Protein AF-A0A958SVN5-F1 (afdb_monomer)

Solvent-accessible surface area (backbone atoms only — not comparable to full-atom values): 4650 Å² total; per-residue (Å²): 129,69,69,64,54,56,53,52,50,52,51,50,57,52,53,58,65,73,62,61,78,54,66,39,80,32,87,51,57,66,61,37,41,45,30,19,28,20,24,83,89,64,50,80,47,55,72,52,44,89,64,23,26,28,63,44,54,79,83,70,34,49,22,31,39,82,53,47,73,80,63,88,67,82,87,62,90,86,109

pLDDT: mean 87.47, std 14.09, range [54.78, 98.12]

Mean predicted aligned error: 7.96 Å

Foldseek 3Di:
DVVVVVVVVVVVVVVVVVVPQDKDFAPDQVVQVCQQQAALVGDGHHQPDPRGLACSDHPPRIGGCVSCVPNPDDDVPVD

Sequence (79 aa):
MKGKRHILSLVILFSIAFLQAQNTAIPDANFENYLETHAQDGSVVAIGDASSMGDGMANNGLVFTSRISNVMLLNVNNL

Structure (mmCIF, N/CA/C/O backbone):
data_AF-A0A958SVN5-F1
#
_entry.id   AF-A0A958SVN5-F1
#
loop_
_atom_site.group_PDB
_atom_site.id
_atom_site.type_symbol
_atom_site.label_atom_id
_atom_site.label_alt_id
_atom_site.label_comp_id
_atom_site.label_asym_id
_atom_site.label_entity_id
_atom_site.label_seq_id
_atom_site.pdbx_PDB_ins_code
_atom_site.Cartn_x
_atom_site.Cartn_y
_atom_site.Cartn_z
_atom_site.occupancy
_atom_site.B_iso_or_equiv
_atom_site.auth_seq_id
_atom_site.auth_comp_id
_atom_site.auth_asym_id
_atom_site.auth_atom_id
_atom_site.pdbx_PDB_model_num
ATOM 1 N N . MET A 1 1 ? 2.231 41.684 19.104 1.00 60.34 1 MET A N 1
ATOM 2 C CA . MET A 1 1 ? 2.637 40.595 18.178 1.00 60.34 1 MET A CA 1
ATOM 3 C C . MET A 1 1 ? 2.835 39.215 18.847 1.00 60.34 1 MET A C 1
ATOM 5 O O . MET A 1 1 ? 3.340 38.316 18.189 1.00 60.34 1 MET A O 1
ATOM 9 N N . LYS A 1 2 ? 2.409 38.991 20.109 1.00 57.50 2 LYS A N 1
ATOM 10 C CA . LYS A 1 2 ? 2.549 37.687 20.803 1.00 57.50 2 LYS A CA 1
ATOM 11 C C . LYS A 1 2 ? 1.425 36.679 20.477 1.00 57.50 2 LYS A C 1
ATOM 13 O O . LYS A 1 2 ? 1.719 35.516 20.246 1.00 57.50 2 LYS A O 1
ATOM 18 N N . GLY A 1 3 ? 0.171 37.123 20.328 1.00 58.66 3 GLY A N 1
ATOM 19 C CA . GLY A 1 3 ? -0.973 36.229 20.044 1.00 58.66 3 GLY A CA 1
ATOM 20 C C . GLY A 1 3 ? -0.966 35.551 18.663 1.00 58.66 3 GLY A C 1
ATOM 21 O O . GLY A 1 3 ? -1.407 34.416 18.535 1.00 58.66 3 GLY A O 1
ATOM 22 N N . LYS A 1 4 ? -0.388 36.192 17.635 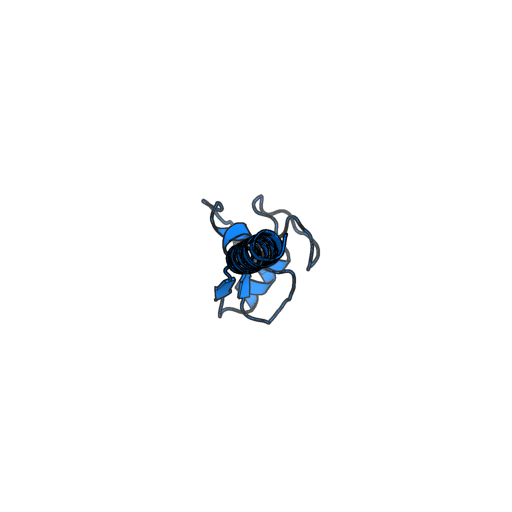1.00 57.44 4 LYS A N 1
ATOM 23 C CA . LYS A 1 4 ? -0.321 35.631 16.268 1.00 57.44 4 LYS A CA 1
ATOM 24 C C . LYS A 1 4 ? 0.604 34.409 16.158 1.00 57.44 4 LYS A C 1
ATOM 26 O O . LYS A 1 4 ? 0.372 33.557 15.311 1.00 57.44 4 LYS A O 1
ATOM 31 N N . ARG A 1 5 ? 1.624 34.307 17.022 1.00 61.56 5 ARG A N 1
ATOM 32 C CA . ARG A 1 5 ? 2.564 33.173 17.042 1.00 61.56 5 ARG A CA 1
ATOM 33 C C . ARG A 1 5 ? 1.910 31.904 17.584 1.00 61.56 5 ARG A C 1
ATOM 35 O O . ARG A 1 5 ? 2.088 30.850 16.997 1.00 61.56 5 ARG A O 1
ATOM 42 N N . HIS A 1 6 ? 1.094 32.023 18.630 1.00 65.38 6 HIS A N 1
ATOM 43 C CA . HIS A 1 6 ? 0.363 30.885 19.192 1.00 65.38 6 HIS A CA 1
ATOM 44 C C . HIS A 1 6 ? -0.729 30.369 18.250 1.00 65.38 6 HIS A C 1
ATOM 46 O O . HIS A 1 6 ? -0.886 29.162 18.125 1.00 65.38 6 HIS A O 1
ATOM 52 N N . ILE A 1 7 ? -1.421 31.265 17.535 1.00 74.69 7 ILE A N 1
ATOM 53 C CA . ILE A 1 7 ? -2.400 30.880 16.504 1.00 74.69 7 ILE A CA 1
ATOM 54 C C . ILE A 1 7 ? -1.708 30.147 15.349 1.00 74.69 7 ILE A C 1
ATOM 56 O O . ILE A 1 7 ? -2.183 29.101 14.930 1.00 74.69 7 ILE A O 1
ATOM 60 N N . LEU A 1 8 ? -0.560 30.642 14.873 1.00 73.38 8 LEU A N 1
ATOM 61 C CA . LEU A 1 8 ? 0.203 29.967 13.820 1.00 73.38 8 LEU A CA 1
ATOM 62 C C . LEU A 1 8 ? 0.696 28.582 14.270 1.00 73.38 8 LEU A C 1
ATOM 64 O O . LEU A 1 8 ? 0.577 27.622 13.517 1.00 73.38 8 LEU A O 1
ATOM 68 N N . SER A 1 9 ? 1.188 28.454 15.506 1.00 74.38 9 SER A N 1
ATOM 69 C CA . SER A 1 9 ? 1.574 27.157 16.075 1.00 74.38 9 SER A CA 1
ATOM 70 C C . SER A 1 9 ? 0.390 26.194 16.200 1.00 74.38 9 SER A C 1
ATOM 72 O O . SER A 1 9 ? 0.541 25.025 15.866 1.00 74.38 9 SER A O 1
ATOM 74 N N . LEU A 1 10 ? -0.788 26.671 16.617 1.00 73.69 10 LEU A N 1
ATOM 75 C CA . LEU A 1 10 ? -2.024 25.878 16.682 1.00 73.69 10 LEU A CA 1
ATOM 76 C C . LEU A 1 10 ? -2.494 25.417 15.298 1.00 73.69 10 LEU A C 1
ATOM 78 O O . LEU A 1 10 ? -2.888 24.267 15.151 1.00 73.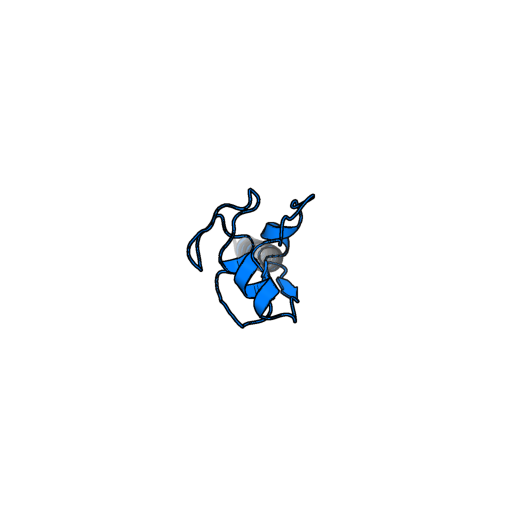69 10 LEU A O 1
ATOM 82 N N . VAL A 1 11 ? -2.402 26.277 14.280 1.00 77.69 11 VAL A N 1
ATOM 83 C CA . VAL A 1 11 ? -2.722 25.912 12.892 1.00 77.69 11 VAL A CA 1
ATOM 84 C C . VAL A 1 11 ? -1.747 24.858 12.369 1.00 77.69 11 VAL A C 1
ATOM 86 O O . VAL A 1 11 ? -2.183 23.887 11.768 1.00 77.69 11 VAL A O 1
ATOM 89 N N . ILE A 1 12 ? -0.445 24.985 12.646 1.00 74.62 12 ILE A N 1
ATOM 90 C CA . ILE A 1 12 ? 0.552 23.980 12.241 1.00 74.62 12 ILE A CA 1
ATOM 91 C C . ILE A 1 12 ? 0.300 22.638 12.947 1.00 74.62 12 ILE A C 1
ATOM 93 O O . ILE A 1 12 ? 0.289 21.610 12.280 1.00 74.62 12 ILE A O 1
ATOM 97 N N . LEU A 1 13 ? 0.041 22.643 14.262 1.00 67.06 13 LEU A N 1
ATOM 98 C CA . LEU A 1 13 ? -0.288 21.445 15.052 1.00 67.06 13 LEU A CA 1
ATOM 99 C C . LEU A 1 13 ? -1.590 20.765 14.594 1.00 67.06 13 LEU A C 1
ATOM 101 O O . LEU A 1 13 ? -1.677 19.540 14.588 1.00 67.06 13 LEU A O 1
ATOM 105 N N . PHE A 1 14 ? -2.588 21.544 14.178 1.00 67.06 14 PHE A N 1
ATOM 106 C CA . PHE A 1 14 ? -3.835 21.018 13.625 1.00 67.06 14 PHE A CA 1
ATOM 107 C C . PHE A 1 14 ? -3.639 20.442 12.214 1.00 67.06 14 PHE A C 1
ATOM 109 O O . PHE A 1 14 ? -4.147 19.366 11.914 1.00 67.06 14 PHE A O 1
ATOM 116 N N . SER A 1 15 ? -2.836 21.094 11.367 1.00 65.06 15 SER A N 1
ATOM 117 C CA . SER A 1 15 ? -2.522 20.606 10.018 1.00 65.06 15 SER A CA 1
ATOM 118 C C . SER A 1 15 ? -1.710 19.308 10.024 1.00 65.06 15 SER A C 1
ATOM 120 O O . SER A 1 15 ? -1.992 18.423 9.224 1.00 65.06 15 SER A O 1
ATOM 122 N N . ILE A 1 16 ? -0.740 19.146 10.934 1.00 62.84 16 ILE A N 1
ATOM 123 C CA . ILE A 1 16 ? 0.020 17.884 11.044 1.00 62.84 16 ILE A CA 1
ATOM 124 C C . ILE A 1 16 ? -0.837 16.721 11.567 1.00 62.84 16 ILE A C 1
ATOM 126 O O . ILE A 1 16 ? -0.572 15.577 11.216 1.00 62.84 16 ILE A O 1
ATOM 130 N N . ALA A 1 17 ? -1.884 16.994 12.357 1.00 61.66 17 ALA A N 1
ATOM 131 C CA . ALA A 1 17 ? -2.810 15.966 12.837 1.00 61.66 17 ALA A CA 1
ATOM 132 C C . ALA A 1 17 ? -3.723 15.425 11.719 1.00 61.66 17 ALA A C 1
ATOM 134 O O . ALA A 1 17 ? -4.111 14.262 11.753 1.00 61.66 17 ALA A O 1
ATOM 135 N N . PHE A 1 18 ? -4.016 16.238 10.697 1.00 56.41 18 PHE A N 1
ATOM 136 C CA . PHE A 1 18 ? -4.736 15.808 9.490 1.00 56.41 18 PHE A CA 1
ATOM 137 C C . PHE A 1 18 ? -3.847 15.097 8.457 1.00 56.41 18 PHE A C 1
ATOM 139 O O . PHE A 1 18 ? -4.370 14.525 7.504 1.00 56.41 18 PHE A O 1
ATOM 146 N N . LEU A 1 19 ? -2.521 15.113 8.636 1.00 54.78 19 LEU A N 1
ATOM 147 C CA . LEU A 1 19 ? -1.562 14.437 7.756 1.00 54.78 19 LEU A CA 1
ATOM 148 C C . LEU A 1 19 ? -1.251 12.993 8.172 1.00 54.78 19 LEU A C 1
ATOM 150 O O . LEU A 1 19 ? -0.418 12.350 7.535 1.00 54.78 19 LEU A O 1
ATOM 154 N N . GLN A 1 20 ? -1.881 12.466 9.226 1.00 61.00 20 GLN A N 1
ATOM 155 C CA . GLN A 1 20 ? -1.710 11.057 9.565 1.00 61.00 20 GLN A CA 1
ATOM 156 C C . GLN A 1 20 ? -2.346 10.211 8.459 1.00 61.00 20 GLN A C 1
ATOM 158 O O . GLN A 1 20 ? -3.569 10.190 8.313 1.00 61.00 20 GLN A O 1
ATOM 163 N N . ALA A 1 21 ? -1.511 9.540 7.661 1.00 65.31 21 ALA A N 1
ATOM 164 C CA . ALA A 1 21 ? -1.976 8.512 6.745 1.00 65.31 21 ALA A CA 1
ATOM 165 C C . ALA A 1 21 ? -2.773 7.492 7.568 1.00 65.31 21 ALA A C 1
ATOM 167 O O . ALA A 1 21 ? -2.261 6.922 8.530 1.00 65.31 21 ALA A O 1
ATOM 168 N N . GLN A 1 22 ? -4.059 7.336 7.255 1.00 87.06 22 GLN A N 1
ATOM 169 C CA . GLN A 1 22 ? -4.824 6.228 7.806 1.00 87.06 22 GLN A CA 1
ATOM 170 C C . GLN A 1 22 ? -4.292 4.941 7.186 1.00 87.06 22 GLN A C 1
ATOM 172 O O . GLN A 1 22 ? -4.120 4.871 5.967 1.00 87.06 22 GLN A O 1
ATOM 177 N N . ASN A 1 23 ? -4.070 3.938 8.030 1.00 94.81 23 ASN A N 1
ATOM 178 C CA . ASN A 1 23 ? -3.665 2.613 7.593 1.00 94.81 23 ASN A CA 1
ATOM 179 C C . ASN A 1 23 ? -4.866 1.669 7.651 1.00 94.81 23 ASN A C 1
ATOM 181 O O . ASN A 1 23 ? -5.714 1.772 8.541 1.00 94.81 23 ASN A O 1
ATOM 185 N N . THR A 1 24 ? -4.912 0.730 6.714 1.00 96.56 24 THR A N 1
ATOM 186 C CA . THR A 1 24 ? -5.820 -0.415 6.736 1.00 96.56 24 THR A CA 1
ATOM 187 C C . THR A 1 24 ? -5.018 -1.651 7.112 1.00 96.56 24 THR A C 1
ATOM 189 O O . THR A 1 24 ? -3.960 -1.895 6.538 1.00 96.56 24 THR A O 1
ATOM 192 N N . ALA A 1 25 ? -5.509 -2.414 8.089 1.00 97.75 25 ALA A N 1
ATOM 193 C CA . ALA A 1 25 ? -4.874 -3.657 8.505 1.00 97.75 25 ALA A CA 1
ATOM 194 C C . ALA A 1 25 ? -5.155 -4.769 7.491 1.00 97.75 25 ALA A C 1
ATOM 196 O O . ALA A 1 25 ? -6.316 -5.043 7.180 1.00 97.75 25 ALA A O 1
ATOM 197 N N . ILE A 1 26 ? -4.093 -5.428 7.033 1.00 97.56 26 ILE A N 1
ATOM 198 C CA . ILE A 1 26 ? -4.118 -6.567 6.118 1.00 97.56 26 ILE A CA 1
ATOM 199 C C . ILE A 1 26 ? -3.398 -7.735 6.810 1.00 97.56 26 ILE A C 1
ATOM 201 O O . ILE A 1 26 ? -2.186 -7.874 6.691 1.00 97.56 26 ILE A O 1
ATOM 205 N N . PRO A 1 27 ? -4.113 -8.564 7.595 1.00 96.62 27 PRO A N 1
ATOM 206 C CA . PRO A 1 27 ? -3.483 -9.634 8.375 1.00 96.62 27 PRO A CA 1
ATOM 207 C C . PRO A 1 27 ? -2.895 -10.776 7.534 1.00 96.62 27 PRO A C 1
ATOM 209 O O . PRO A 1 27 ? -2.079 -11.545 8.036 1.00 96.62 27 PRO A O 1
ATOM 212 N N . ASP A 1 28 ? -3.346 -10.928 6.286 1.00 97.50 28 ASP A N 1
ATOM 213 C CA . ASP A 1 28 ? -2.815 -11.918 5.351 1.00 97.50 28 ASP A CA 1
ATOM 214 C C . ASP A 1 28 ? -1.521 -11.385 4.721 1.00 97.50 28 ASP A C 1
ATOM 216 O O . ASP A 1 28 ? -1.546 -10.435 3.940 1.00 97.50 28 ASP A O 1
ATOM 220 N N . ALA A 1 29 ? -0.394 -12.010 5.067 1.00 96.75 29 ALA A N 1
ATOM 221 C CA . ALA A 1 29 ? 0.929 -11.583 4.621 1.00 96.75 29 ALA A CA 1
ATOM 222 C C . ALA A 1 29 ? 1.133 -11.708 3.102 1.00 96.75 29 ALA A C 1
ATOM 224 O O . ALA A 1 29 ? 1.835 -10.887 2.516 1.0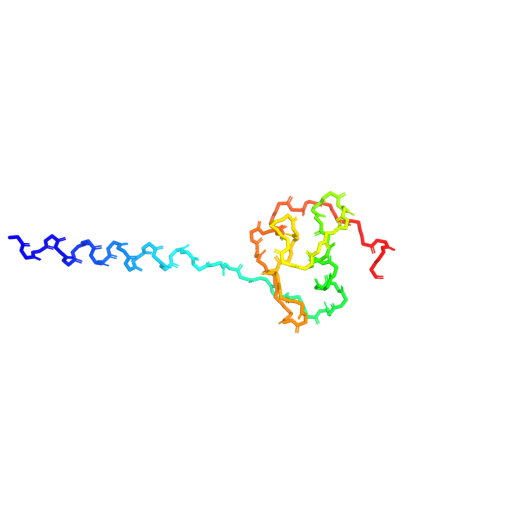0 96.75 29 ALA A O 1
ATOM 225 N N . ASN A 1 30 ? 0.513 -12.697 2.447 1.00 97.00 30 ASN A N 1
ATOM 226 C CA . ASN A 1 30 ? 0.616 -12.820 0.993 1.00 97.00 30 ASN A CA 1
ATOM 227 C C . ASN A 1 30 ? -0.161 -11.685 0.328 1.00 97.00 30 ASN A C 1
ATOM 229 O O . ASN A 1 30 ? 0.329 -11.073 -0.621 1.00 97.00 30 ASN A O 1
ATOM 233 N N . PHE A 1 31 ? -1.357 -11.379 0.846 1.00 97.38 31 PHE A N 1
ATOM 234 C CA . PHE A 1 31 ? -2.176 -10.295 0.311 1.00 97.38 31 PHE A CA 1
ATOM 235 C C . PHE A 1 31 ? -1.540 -8.925 0.543 1.00 97.38 31 PHE A C 1
ATOM 237 O O . PHE A 1 31 ? -1.526 -8.109 -0.375 1.00 97.38 31 PHE A O 1
ATOM 244 N N . GLU A 1 32 ? -0.947 -8.683 1.713 1.00 98.12 32 GLU A N 1
ATOM 245 C CA . GLU A 1 32 ? -0.173 -7.463 1.955 1.00 98.12 32 GLU A CA 1
ATOM 246 C C . GLU A 1 32 ? 1.004 -7.349 0.977 1.00 98.12 32 GLU A C 1
ATOM 248 O O . GLU A 1 32 ? 1.098 -6.351 0.263 1.00 98.12 32 GLU A O 1
ATOM 253 N N . ASN A 1 33 ? 1.805 -8.406 0.814 1.00 97.31 33 ASN A N 1
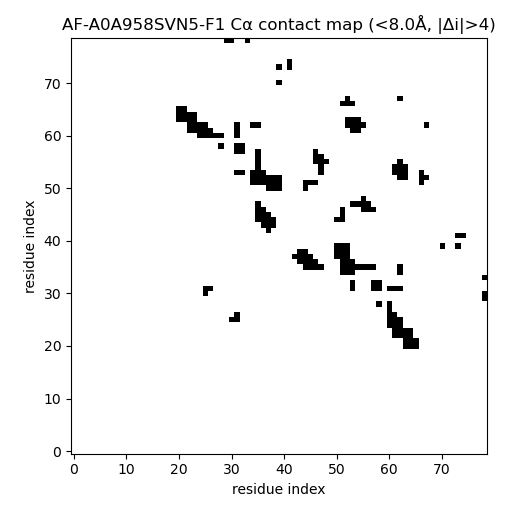ATOM 254 C CA . ASN A 1 33 ? 2.922 -8.395 -0.129 1.00 97.31 33 ASN A 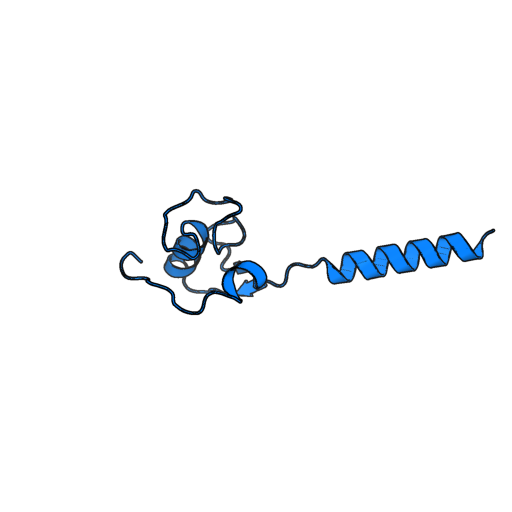CA 1
ATOM 255 C C . ASN A 1 33 ? 2.468 -8.169 -1.585 1.00 97.31 33 ASN A C 1
ATOM 257 O O . ASN A 1 33 ? 3.165 -7.509 -2.361 1.00 97.31 33 ASN A O 1
ATOM 261 N N . TYR A 1 34 ? 1.294 -8.674 -1.975 1.00 97.25 34 TYR A N 1
ATOM 262 C CA . TYR A 1 34 ? 0.708 -8.374 -3.281 1.00 97.25 34 TYR A CA 1
ATOM 263 C C . TYR A 1 34 ? 0.428 -6.874 -3.431 1.00 97.25 34 TYR A C 1
ATOM 265 O O . TYR A 1 34 ? 0.816 -6.285 -4.438 1.00 97.25 34 TYR A O 1
ATOM 273 N N . LEU A 1 35 ? -0.175 -6.233 -2.426 1.00 97.81 35 LEU A N 1
ATOM 274 C CA . LEU A 1 35 ? -0.432 -4.789 -2.442 1.00 97.81 35 LEU A CA 1
ATOM 275 C C . LEU A 1 35 ? 0.868 -3.968 -2.432 1.00 97.81 35 LEU A C 1
ATOM 277 O O . LEU A 1 35 ? 0.937 -2.927 -3.086 1.00 97.81 35 LEU A O 1
ATOM 281 N N . GLU A 1 36 ? 1.918 -4.452 -1.767 1.00 98.00 36 GLU A N 1
ATOM 282 C CA . GLU A 1 36 ? 3.247 -3.826 -1.771 1.00 98.00 36 GLU A CA 1
ATOM 283 C C . GLU A 1 36 ? 3.946 -3.872 -3.134 1.00 98.00 36 GLU A C 1
ATOM 285 O O . GLU A 1 36 ? 4.777 -3.012 -3.434 1.00 98.00 36 GLU A O 1
ATOM 290 N N . THR A 1 37 ? 3.609 -4.857 -3.968 1.00 97.56 37 THR A N 1
ATOM 291 C CA . THR A 1 37 ? 4.316 -5.157 -5.223 1.00 97.56 37 THR A CA 1
ATOM 292 C C . THR A 1 37 ? 3.461 -4.996 -6.473 1.00 97.56 37 THR A C 1
ATOM 294 O O . THR A 1 37 ? 3.943 -5.264 -7.571 1.00 97.56 37 THR A O 1
ATOM 297 N N . HIS A 1 38 ?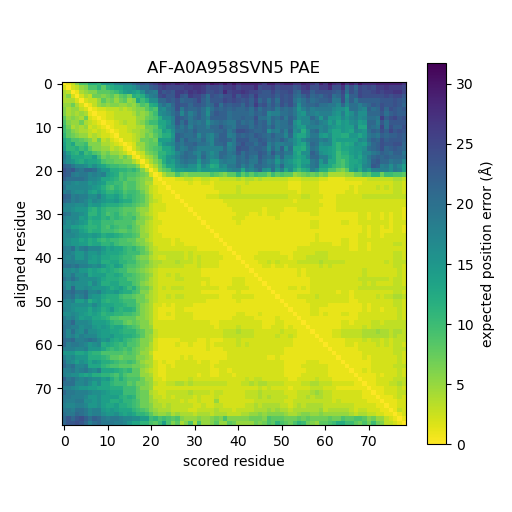 2.212 -4.546 -6.344 1.00 97.12 38 HIS A N 1
ATOM 298 C CA . HIS A 1 38 ? 1.329 -4.295 -7.479 1.00 97.12 38 HIS A CA 1
ATOM 299 C C . HIS A 1 38 ? 0.733 -2.889 -7.427 1.00 97.12 38 HIS A C 1
ATOM 301 O O . HIS A 1 38 ? 0.360 -2.382 -6.365 1.00 97.12 38 HIS A O 1
ATOM 307 N N . ALA A 1 39 ? 0.618 -2.269 -8.598 1.00 96.25 39 ALA A N 1
ATOM 308 C CA . ALA A 1 39 ? -0.171 -1.061 -8.793 1.00 96.25 39 ALA A CA 1
ATOM 309 C C . ALA A 1 39 ? -1.647 -1.408 -9.047 1.00 96.25 39 ALA A C 1
ATOM 311 O O . ALA A 1 39 ? -2.007 -2.555 -9.320 1.00 96.25 39 ALA A O 1
ATOM 312 N N . GLN A 1 40 ? -2.521 -0.402 -8.986 1.00 95.00 40 GLN A N 1
ATOM 313 C CA . GLN A 1 40 ? -3.970 -0.577 -9.160 1.00 95.00 40 GLN A CA 1
ATOM 314 C C . GLN A 1 40 ? -4.364 -1.223 -10.505 1.00 95.00 40 GLN A C 1
ATOM 316 O O . GLN A 1 40 ? -5.404 -1.874 -10.591 1.00 95.00 40 GLN A O 1
ATOM 321 N N . ASP A 1 41 ? -3.563 -1.048 -11.556 1.00 93.19 41 ASP A N 1
ATOM 322 C CA . ASP A 1 41 ? -3.794 -1.661 -12.870 1.00 93.19 41 ASP A CA 1
ATOM 323 C C . ASP A 1 41 ? -3.305 -3.120 -12.969 1.00 93.19 41 ASP A C 1
ATOM 325 O O . ASP A 1 41 ? -3.453 -3.754 -14.015 1.00 93.19 41 ASP A O 1
ATOM 329 N N . GLY A 1 42 ? -2.753 -3.667 -11.881 1.00 92.88 42 GLY A N 1
ATOM 330 C CA . GLY A 1 42 ? -2.206 -5.018 -11.803 1.00 92.88 42 GLY A CA 1
ATOM 331 C C . GLY A 1 42 ? -0.770 -5.145 -12.315 1.00 92.88 42 GLY A C 1
ATOM 332 O O . GLY A 1 42 ? -0.263 -6.264 -12.392 1.00 92.88 42 GLY A O 1
ATOM 333 N N . SER A 1 43 ? -0.103 -4.043 -12.674 1.00 95.00 43 SER A N 1
ATOM 334 C CA . SER A 1 43 ? 1.322 -4.070 -13.007 1.00 95.00 43 SER A CA 1
ATOM 335 C C . SER A 1 43 ? 2.180 -4.349 -11.770 1.00 95.00 43 SER A C 1
ATOM 337 O O . SER A 1 43 ? 1.878 -3.883 -10.672 1.00 95.00 43 SER A O 1
ATOM 339 N N . VAL A 1 44 ? 3.253 -5.123 -11.954 1.00 96.88 44 VAL A N 1
ATOM 340 C CA . VAL A 1 44 ? 4.221 -5.422 -10.890 1.00 96.88 44 VAL A CA 1
ATOM 341 C C . VAL A 1 44 ? 5.178 -4.246 -10.733 1.00 96.88 44 VAL A C 1
ATOM 343 O O . VAL A 1 44 ? 5.769 -3.780 -11.709 1.00 96.88 44 VAL A O 1
ATOM 346 N N . VAL A 1 45 ? 5.366 -3.810 -9.496 1.00 97.75 45 VAL A N 1
ATOM 347 C CA . VAL A 1 45 ? 6.235 -2.705 -9.092 1.00 97.75 45 VAL A CA 1
ATOM 348 C C . VAL A 1 45 ? 7.120 -3.129 -7.920 1.00 97.75 45 VAL A C 1
ATOM 350 O O . VAL A 1 45 ? 6.896 -4.157 -7.279 1.00 97.75 45 VAL A O 1
ATOM 353 N N . ALA A 1 46 ? 8.174 -2.361 -7.652 1.00 98.00 46 ALA A N 1
ATOM 354 C CA . ALA A 1 46 ? 9.041 -2.623 -6.509 1.00 98.00 46 ALA A CA 1
ATOM 355 C C . ALA A 1 46 ? 8.361 -2.221 -5.187 1.00 98.00 46 ALA A C 1
ATOM 357 O O . ALA A 1 46 ? 7.544 -1.303 -5.149 1.00 98.00 46 ALA A O 1
ATOM 358 N N . ILE A 1 47 ? 8.764 -2.855 -4.083 1.00 97.38 47 ILE A N 1
ATOM 359 C CA . ILE A 1 47 ? 8.362 -2.422 -2.737 1.00 97.38 47 ILE A CA 1
ATOM 360 C C . ILE A 1 47 ? 8.825 -0.975 -2.518 1.00 97.38 47 ILE A C 1
ATOM 362 O O . ILE A 1 47 ? 9.963 -0.622 -2.836 1.00 97.38 47 ILE A O 1
ATOM 366 N N . GLY A 1 48 ? 7.938 -0.143 -1.969 1.00 95.94 48 GLY A N 1
ATOM 367 C CA . GLY A 1 48 ? 8.186 1.285 -1.753 1.00 95.94 48 GLY A CA 1
ATOM 368 C C . GLY A 1 48 ? 7.951 2.164 -2.985 1.00 95.94 48 GLY A C 1
ATOM 369 O O . GLY A 1 48 ? 8.115 3.383 -2.892 1.00 95.94 48 GLY A O 1
ATOM 370 N N . ASP A 1 49 ? 7.542 1.589 -4.121 1.00 98.06 49 ASP A N 1
ATOM 371 C CA . ASP A 1 49 ? 7.127 2.374 -5.280 1.00 98.06 49 ASP A CA 1
ATOM 372 C C . ASP A 1 49 ? 5.921 3.268 -4.927 1.00 98.06 49 ASP A C 1
ATOM 374 O O . ASP A 1 49 ? 5.023 2.913 -4.154 1.00 98.06 49 ASP A O 1
ATOM 378 N N . ALA A 1 50 ? 5.905 4.480 -5.481 1.00 96.25 50 ALA A N 1
ATOM 379 C CA . ALA A 1 50 ? 4.836 5.440 -5.237 1.00 96.25 50 ALA A CA 1
ATOM 380 C C . ALA A 1 50 ? 3.485 4.991 -5.824 1.00 96.25 50 ALA A C 1
ATOM 382 O O . ALA A 1 50 ? 2.443 5.440 -5.345 1.00 96.25 50 ALA A O 1
ATOM 383 N N . SER A 1 51 ? 3.521 4.136 -6.848 1.00 96.81 51 SER A N 1
ATOM 384 C CA . SER A 1 51 ? 2.362 3.585 -7.548 1.00 96.81 51 SER A CA 1
ATOM 385 C C . SER A 1 51 ? 1.835 2.275 -6.956 1.00 96.81 51 SER A C 1
ATOM 387 O O . SER A 1 51 ? 0.757 1.841 -7.367 1.00 96.81 51 SER A O 1
ATOM 389 N N . SER A 1 52 ? 2.538 1.663 -5.990 1.00 97.69 52 SER A N 1
ATOM 390 C CA . SER A 1 52 ? 2.038 0.465 -5.306 1.00 97.69 52 SER A CA 1
ATOM 391 C C . SER A 1 52 ? 0.797 0.774 -4.464 1.00 97.69 52 SER A C 1
ATOM 393 O O . SER A 1 52 ? 0.553 1.916 -4.062 1.00 97.69 52 SER A O 1
ATOM 395 N N . MET A 1 53 ? 0.005 -0.258 -4.180 1.00 97.69 53 MET A N 1
ATOM 396 C CA . MET A 1 53 ? -1.161 -0.156 -3.297 1.00 97.69 53 MET A CA 1
ATOM 397 C C . MET A 1 53 ? -0.800 -0.222 -1.799 1.00 97.69 53 MET A C 1
ATOM 399 O O . MET A 1 53 ? -1.640 0.089 -0.955 1.00 97.69 53 MET A O 1
ATOM 403 N N . GLY A 1 54 ? 0.434 -0.614 -1.475 1.00 97.25 54 GLY A N 1
ATOM 404 C CA . GLY A 1 54 ? 0.948 -0.825 -0.120 1.00 97.25 54 GLY A CA 1
ATOM 405 C C . GLY A 1 54 ? 1.411 0.438 0.610 1.00 97.25 54 GLY A C 1
ATOM 406 O O . GLY A 1 54 ? 1.273 1.541 0.090 1.00 97.25 54 GLY A O 1
ATOM 407 N N . ASP A 1 55 ? 1.964 0.315 1.814 1.00 97.06 55 ASP A N 1
ATOM 408 C CA . ASP A 1 55 ? 2.592 1.427 2.547 1.00 97.06 55 ASP A CA 1
ATOM 409 C C . ASP A 1 55 ? 4.113 1.547 2.321 1.00 97.06 55 ASP A C 1
ATOM 411 O O . ASP A 1 55 ? 4.743 2.508 2.778 1.00 97.06 55 ASP A O 1
ATOM 415 N N . GLY A 1 56 ? 4.688 0.626 1.544 1.00 96.75 56 GLY A N 1
ATOM 416 C CA . GLY A 1 56 ? 6.109 0.559 1.230 1.00 96.75 56 GLY A CA 1
ATOM 417 C C . GLY A 1 56 ? 6.918 -0.304 2.198 1.00 96.75 56 GLY A C 1
ATOM 418 O O . GLY A 1 56 ? 8.148 -0.322 2.092 1.00 96.75 56 GLY A O 1
ATOM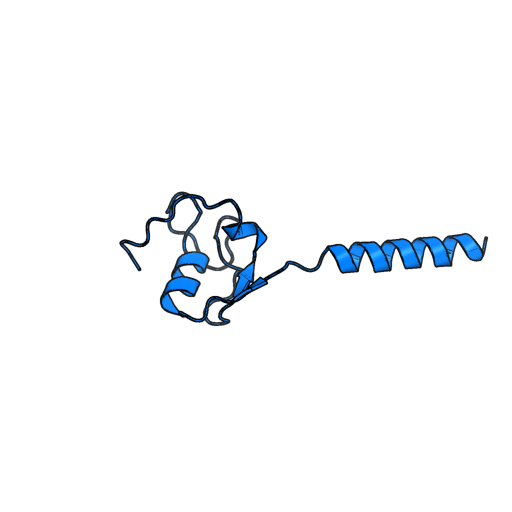 419 N N . MET A 1 57 ? 6.274 -1.000 3.138 1.00 96.19 57 MET A N 1
ATOM 420 C CA . MET A 1 57 ? 6.919 -1.856 4.130 1.00 96.19 57 MET A CA 1
ATOM 421 C C . MET A 1 57 ? 6.292 -3.253 4.155 1.00 96.19 57 MET A C 1
ATOM 423 O O . MET A 1 57 ? 5.316 -3.494 4.847 1.00 96.19 57 MET A O 1
ATOM 427 N N . ALA A 1 58 ? 6.930 -4.219 3.495 1.00 94.62 58 ALA A N 1
ATOM 428 C CA . ALA A 1 58 ? 6.442 -5.598 3.499 1.00 94.62 58 ALA A CA 1
ATOM 429 C C . ALA A 1 58 ? 6.476 -6.270 4.887 1.00 94.62 58 ALA A C 1
ATOM 431 O O . ALA A 1 58 ? 7.436 -6.114 5.652 1.00 94.62 58 ALA A O 1
ATOM 432 N N . ASN A 1 59 ? 5.496 -7.140 5.135 1.00 93.81 59 ASN A N 1
ATOM 433 C CA . ASN A 1 59 ? 5.288 -7.932 6.353 1.00 93.81 59 ASN A CA 1
ATOM 434 C C . ASN A 1 59 ? 5.001 -7.117 7.627 1.00 93.81 59 ASN A C 1
ATOM 436 O O . ASN A 1 59 ? 5.272 -7.596 8.735 1.00 93.81 59 ASN A O 1
ATOM 440 N N . ASN A 1 60 ? 4.465 -5.903 7.509 1.00 97.19 60 ASN A N 1
ATOM 441 C CA . ASN A 1 60 ? 3.986 -5.137 8.662 1.00 97.19 60 ASN A CA 1
ATOM 442 C C . ASN A 1 60 ? 2.462 -5.280 8.867 1.00 97.19 60 ASN A C 1
ATOM 444 O O . ASN A 1 60 ? 1.952 -4.913 9.930 1.00 97.19 60 ASN A O 1
ATOM 448 N N . GLY A 1 61 ? 1.755 -5.849 7.882 1.00 97.94 61 GLY A N 1
ATOM 449 C CA . GLY A 1 61 ? 0.314 -6.082 7.925 1.00 97.94 61 GLY A CA 1
ATOM 450 C C . GLY A 1 61 ? -0.515 -4.803 7.805 1.00 97.94 61 GLY A C 1
ATOM 451 O O . GLY A 1 61 ? -1.648 -4.758 8.295 1.00 97.94 61 GLY A O 1
ATOM 452 N N . LEU A 1 62 ? 0.040 -3.750 7.207 1.00 97.69 62 LEU A N 1
ATOM 453 C CA . LEU A 1 62 ? -0.581 -2.444 7.037 1.00 97.69 62 LEU A CA 1
ATOM 454 C C . LEU A 1 62 ? -0.391 -1.955 5.600 1.00 97.69 62 LEU A C 1
ATOM 456 O O . LEU A 1 62 ? 0.632 -2.173 4.975 1.00 97.69 62 LEU A O 1
ATOM 460 N N . V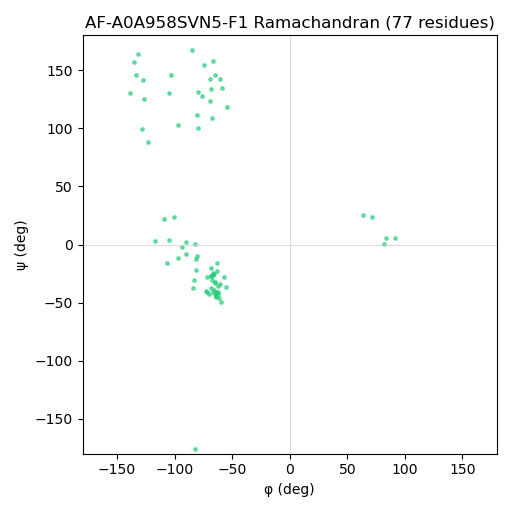AL A 1 63 ? -1.389 -1.241 5.089 1.00 97.75 63 VAL A N 1
ATOM 461 C CA . VAL A 1 63 ? -1.283 -0.477 3.838 1.00 97.75 63 VAL A CA 1
ATOM 462 C C . VAL A 1 63 ? -1.900 0.900 4.034 1.00 97.75 63 VAL A C 1
ATOM 464 O O . VAL A 1 63 ? -2.765 1.075 4.900 1.00 97.75 63 VAL A O 1
ATOM 467 N N . PHE A 1 64 ? -1.523 1.895 3.230 1.00 96.62 64 PHE A N 1
ATOM 468 C CA . PHE A 1 64 ? -2.199 3.192 3.283 1.00 96.62 64 PHE A CA 1
ATOM 469 C C . PHE A 1 64 ? -3.627 3.077 2.742 1.00 96.62 64 PHE A C 1
ATOM 471 O O . PHE A 1 64 ? -3.841 2.733 1.581 1.00 96.62 64 PHE A O 1
ATOM 478 N N . THR A 1 65 ? -4.622 3.453 3.550 1.00 96.12 65 THR A N 1
ATOM 479 C CA . THR A 1 65 ? -6.042 3.420 3.160 1.00 96.12 65 THR A CA 1
ATOM 480 C C . THR A 1 65 ? -6.294 4.212 1.876 1.00 96.12 65 THR A C 1
ATOM 482 O O . THR A 1 65 ? -7.080 3.795 1.032 1.00 96.12 65 THR A O 1
ATOM 485 N N . SER A 1 66 ? -5.588 5.328 1.684 1.00 94.75 66 SER A N 1
ATOM 486 C CA . SER A 1 66 ? -5.702 6.168 0.486 1.00 94.75 66 SER A CA 1
ATOM 487 C C . SER A 1 66 ? -5.231 5.490 -0.804 1.00 94.75 66 SER A C 1
ATOM 489 O O . SER A 1 66 ? -5.687 5.873 -1.879 1.00 94.75 66 SER A O 1
ATOM 491 N N . ARG A 1 67 ? -4.335 4.500 -0.719 1.00 95.38 67 ARG A N 1
ATOM 492 C CA . ARG A 1 67 ? -3.822 3.767 -1.885 1.00 95.38 67 ARG A CA 1
ATOM 493 C C . ARG A 1 67 ? -4.763 2.659 -2.347 1.00 95.38 67 ARG A C 1
ATOM 495 O O . ARG A 1 67 ? -4.740 2.299 -3.518 1.00 95.38 67 ARG A O 1
ATOM 502 N N . ILE A 1 68 ? -5.643 2.187 -1.464 1.00 96.25 68 ILE A N 1
ATOM 503 C CA . ILE A 1 68 ? -6.639 1.156 -1.782 1.00 96.25 68 ILE A CA 1
ATOM 504 C C . ILE A 1 68 ? -8.071 1.698 -1.906 1.00 96.25 68 ILE A C 1
ATOM 506 O O . ILE A 1 68 ? -8.921 1.030 -2.486 1.00 96.25 68 ILE A O 1
ATOM 510 N N . SER A 1 69 ? -8.369 2.911 -1.418 1.00 95.31 69 SER A N 1
ATOM 511 C CA . SER A 1 69 ? -9.753 3.413 -1.318 1.00 95.31 69 SER A CA 1
ATOM 512 C C . SER A 1 69 ? -10.476 3.579 -2.658 1.00 95.31 69 SER A C 1
ATOM 514 O O . SER A 1 69 ? -11.703 3.585 -2.685 1.00 95.31 69 SER A O 1
ATOM 516 N N . ASN A 1 70 ? -9.733 3.726 -3.760 1.00 93.12 70 ASN A N 1
ATOM 517 C CA . ASN A 1 70 ? -10.285 3.888 -5.111 1.00 93.12 70 ASN A CA 1
ATOM 518 C C . ASN A 1 70 ? -10.160 2.619 -5.976 1.00 93.12 70 ASN A C 1
ATOM 520 O O . ASN A 1 70 ? -10.511 2.641 -7.160 1.00 93.12 70 ASN A O 1
ATOM 524 N N . VAL A 1 71 ? -9.665 1.512 -5.412 1.00 95.25 71 VAL A N 1
ATOM 525 C CA . VAL A 1 71 ? -9.539 0.230 -6.112 1.00 95.25 71 VAL A CA 1
ATOM 526 C C . VAL A 1 71 ? -10.907 -0.455 -6.121 1.00 95.25 71 VAL A C 1
ATOM 528 O O . VAL A 1 71 ? -11.335 -1.039 -5.132 1.00 95.25 71 VAL A O 1
ATOM 531 N N . MET A 1 72 ? -11.627 -0.361 -7.242 1.00 94.75 72 MET A N 1
ATOM 532 C CA . MET A 1 72 ? -12.966 -0.963 -7.377 1.00 94.75 72 MET A CA 1
ATOM 533 C C . MET A 1 72 ? -12.934 -2.447 -7.755 1.00 94.75 72 MET A C 1
ATOM 535 O O . MET A 1 72 ? -13.851 -3.194 -7.424 1.00 94.75 72 MET A O 1
ATOM 539 N N . LEU A 1 73 ? -11.904 -2.864 -8.489 1.00 94.44 73 LEU A N 1
ATOM 540 C CA . LEU A 1 73 ? -11.711 -4.231 -8.953 1.00 94.44 73 LEU A CA 1
ATOM 541 C C . LEU A 1 73 ? -10.235 -4.573 -8.798 1.00 94.44 73 LEU A C 1
ATOM 543 O O . LEU A 1 73 ? -9.384 -3.817 -9.261 1.00 94.44 73 LEU A O 1
ATOM 547 N N . LEU A 1 74 ? -9.953 -5.714 -8.177 1.00 94.50 74 LEU A N 1
ATOM 548 C CA . LEU A 1 74 ? -8.599 -6.195 -7.950 1.00 94.50 74 LEU A CA 1
ATOM 549 C C . LEU A 1 74 ? -8.467 -7.621 -8.481 1.00 94.50 74 LEU A C 1
ATOM 551 O O . LEU A 1 74 ? -9.246 -8.499 -8.112 1.00 94.50 74 LEU A O 1
ATOM 555 N N . ASN A 1 75 ? -7.490 -7.846 -9.358 1.00 90.94 75 ASN A N 1
ATOM 556 C CA . ASN A 1 75 ? -7.200 -9.166 -9.908 1.00 90.94 75 ASN A CA 1
ATOM 557 C C . ASN A 1 75 ? -6.052 -9.826 -9.136 1.00 90.94 75 ASN A C 1
ATOM 559 O O . ASN A 1 75 ? -4.889 -9.532 -9.385 1.00 90.94 75 ASN A O 1
ATOM 563 N N . VAL A 1 76 ? -6.389 -10.770 -8.262 1.00 92.00 76 VAL A N 1
ATOM 564 C CA . VAL A 1 76 ? -5.439 -11.479 -7.387 1.00 92.00 76 VAL A CA 1
ATOM 565 C C . VAL A 1 76 ? -5.067 -12.877 -7.895 1.00 92.00 76 VAL A C 1
ATOM 567 O O . VAL A 1 76 ? -4.664 -13.733 -7.119 1.00 92.00 76 VAL A O 1
ATOM 570 N N . ASN A 1 77 ? -5.193 -13.148 -9.198 1.00 88.81 77 ASN A N 1
ATOM 571 C CA . ASN A 1 77 ? -4.901 -14.481 -9.751 1.00 88.81 77 ASN A CA 1
ATOM 572 C C . ASN A 1 77 ? -3.432 -14.926 -9.586 1.00 88.81 77 ASN A C 1
ATOM 574 O O . ASN A 1 77 ? -3.146 -16.109 -9.743 1.00 88.81 77 ASN A O 1
ATOM 578 N N . ASN A 1 78 ? -2.523 -13.992 -9.284 1.00 79.19 78 ASN A N 1
ATOM 579 C CA . ASN A 1 78 ? -1.093 -14.238 -9.073 1.00 79.19 78 ASN A CA 1
ATOM 580 C C . ASN A 1 78 ? -0.670 -14.080 -7.598 1.00 79.19 78 ASN A C 1
ATOM 582 O O . ASN A 1 78 ? 0.493 -13.772 -7.337 1.00 79.19 78 ASN A O 1
ATOM 586 N N . LEU A 1 79 ? -1.619 -14.203 -6.665 1.00 89.00 79 LEU A N 1
ATOM 587 C CA . LEU A 1 79 ? -1.376 -14.133 -5.224 1.00 89.00 79 LEU A CA 1
ATOM 588 C C . LEU A 1 79 ? -0.690 -1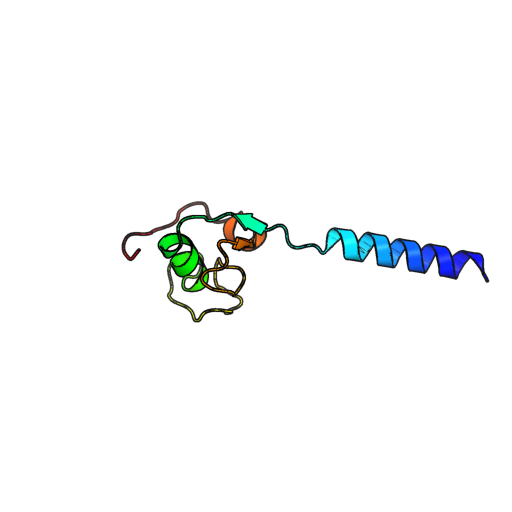5.396 -4.681 1.00 89.00 79 LEU A C 1
ATOM 590 O O . LEU A 1 79 ? -1.086 -16.508 -5.101 1.00 89.00 79 LEU A O 1
#

Radius of gyration: 17.39 Å; Cα contacts (8 Å, |Δi|>4): 108; chains: 1; bounding box: 22×55×34 Å

Secondary structure (DSSP, 8-state):
--HHHHHHHHHHHHHHHTT-PPEEE---HHHHHHHHHBBTTS-B--TT-TTBSS-S-TTSSEEEHHHHTT------TT-